Protein AF-U2J9F2-F1 (afdb_monomer_lite)

Foldseek 3Di:
DFDFPWKKFKAFLVNPWRWIWTAGPVQKIWIATPVRDIWIWGWDCDVQWIWTWTQDDPGIDIWIWGDDPQWTATPVRRRIIIDIDD

Sequence (86 aa):
MKKITGVYLIHDAYGLSDESLSLNEDGTFIWQYLNGQEKYGSWSFENPRLILKVDGHGGQFEDIYVFKDGNWVNELVKERTLTYLS

Organism: NCBI:txid1346330

Radius of gyration: 12.27 Å; chains: 1; bounding box: 31×27×29 Å

Structure (mmCIF, 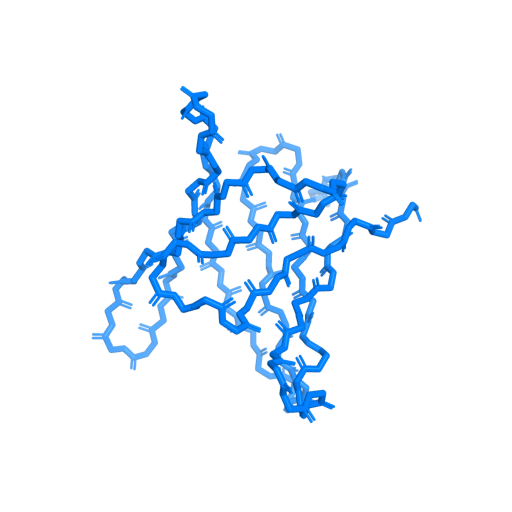N/CA/C/O backbone):
data_AF-U2J9F2-F1
#
_entry.id   AF-U2J9F2-F1
#
loop_
_atom_site.group_PDB
_atom_site.id
_atom_site.type_symbol
_atom_site.label_atom_id
_atom_site.label_alt_id
_atom_site.label_comp_id
_atom_site.label_asym_id
_atom_site.label_entity_id
_atom_site.label_seq_id
_atom_site.pdbx_PDB_ins_code
_atom_site.Cartn_x
_atom_site.Cartn_y
_atom_site.Cartn_z
_atom_site.occupancy
_atom_site.B_iso_or_equiv
_atom_site.auth_seq_id
_atom_site.auth_comp_id
_atom_site.auth_asym_id
_atom_site.auth_atom_id
_atom_site.pdbx_PDB_model_num
ATOM 1 N N . M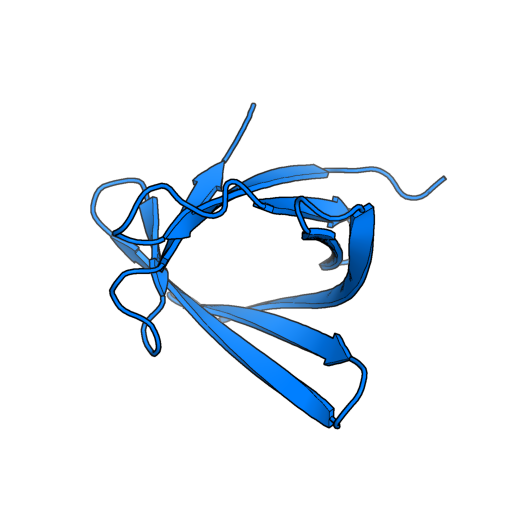ET A 1 1 ? 15.741 -0.773 14.391 1.00 53.12 1 MET A N 1
ATOM 2 C CA . MET A 1 1 ? 14.937 -1.240 13.241 1.00 53.12 1 MET A CA 1
ATOM 3 C C . MET A 1 1 ? 13.508 -0.797 13.487 1.00 53.12 1 MET A C 1
ATOM 5 O O . MET A 1 1 ? 13.040 -1.002 14.602 1.00 53.12 1 MET A O 1
ATOM 9 N N . LYS A 1 2 ? 12.860 -0.122 12.528 1.00 67.94 2 LYS A N 1
ATOM 10 C CA . LYS A 1 2 ? 11.434 0.216 12.652 1.00 67.94 2 LYS A CA 1
ATOM 11 C C . LYS A 1 2 ? 10.626 -1.084 12.564 1.00 67.94 2 LYS A C 1
ATOM 13 O O . LYS A 1 2 ? 10.969 -1.952 11.766 1.00 67.94 2 LYS A O 1
ATOM 18 N N . LYS A 1 3 ? 9.636 -1.263 13.439 1.00 79.25 3 LYS A N 1
ATOM 19 C CA . LYS A 1 3 ? 8.812 -2.476 13.473 1.00 79.25 3 LYS A CA 1
ATOM 20 C C . LYS A 1 3 ? 7.790 -2.407 12.341 1.00 79.25 3 LYS A C 1
ATOM 22 O O . LYS A 1 3 ? 6.989 -1.474 12.314 1.00 79.25 3 LYS A O 1
ATOM 27 N N . ILE A 1 4 ? 7.827 -3.391 11.445 1.00 79.19 4 ILE A N 1
ATOM 28 C CA . ILE A 1 4 ? 6.813 -3.555 10.402 1.00 79.19 4 ILE A CA 1
ATOM 29 C C . ILE A 1 4 ? 5.546 -4.109 11.057 1.00 79.19 4 ILE A C 1
ATOM 31 O O . ILE A 1 4 ? 5.604 -5.090 11.799 1.00 79.19 4 ILE A O 1
ATOM 35 N N . THR A 1 5 ? 4.415 -3.455 10.821 1.00 83.75 5 THR A N 1
ATOM 36 C CA . THR A 1 5 ? 3.098 -3.820 11.368 1.00 83.75 5 THR A CA 1
ATOM 37 C C . THR A 1 5 ? 2.151 -4.360 10.303 1.00 83.75 5 THR A C 1
ATOM 39 O O . THR A 1 5 ? 1.121 -4.942 10.642 1.00 83.75 5 THR A O 1
ATOM 42 N N . GLY A 1 6 ? 2.500 -4.220 9.024 1.00 84.12 6 GLY A N 1
ATOM 43 C CA . GLY A 1 6 ? 1.731 -4.787 7.929 1.00 84.12 6 GLY A CA 1
ATOM 44 C C . GLY A 1 6 ? 2.475 -4.767 6.606 1.00 84.12 6 GLY A C 1
ATOM 45 O O . GLY A 1 6 ? 3.300 -3.886 6.364 1.00 84.12 6 GLY A O 1
ATOM 46 N N . VAL A 1 7 ? 2.148 -5.728 5.749 1.00 86.25 7 VAL A N 1
ATOM 47 C CA . VAL A 1 7 ? 2.545 -5.730 4.343 1.00 86.25 7 VAL A CA 1
ATOM 48 C C . VAL A 1 7 ? 1.273 -5.760 3.513 1.00 86.25 7 VAL A C 1
ATOM 50 O O . VAL A 1 7 ? 0.365 -6.536 3.797 1.00 86.25 7 VAL A O 1
ATOM 53 N N . TYR A 1 8 ? 1.191 -4.903 2.506 1.00 88.44 8 TYR A N 1
ATOM 54 C CA . TYR A 1 8 ? 0.075 -4.870 1.571 1.00 88.44 8 TYR A CA 1
ATOM 55 C C . TYR A 1 8 ? 0.590 -5.127 0.163 1.00 88.44 8 TYR A C 1
ATOM 57 O O . TYR A 1 8 ? 1.624 -4.576 -0.211 1.00 88.44 8 TYR A O 1
ATOM 65 N N . LEU A 1 9 ? -0.136 -5.924 -0.614 1.00 87.81 9 LEU A N 1
ATOM 66 C CA . LEU A 1 9 ? 0.045 -5.982 -2.060 1.00 87.81 9 LEU A CA 1
ATOM 67 C C . LEU A 1 9 ? -0.811 -4.913 -2.714 1.00 87.81 9 LEU A C 1
ATOM 69 O O . LEU A 1 9 ? -1.980 -4.747 -2.363 1.00 87.81 9 LEU A O 1
ATOM 73 N N . ILE A 1 10 ? -0.211 -4.202 -3.656 1.00 87.81 10 ILE A N 1
ATOM 74 C CA . ILE A 1 10 ? -0.893 -3.296 -4.565 1.00 87.81 10 ILE A CA 1
ATOM 75 C C . ILE A 1 10 ? -1.161 -4.094 -5.832 1.00 87.81 10 ILE A C 1
ATOM 77 O O . ILE A 1 10 ? -0.224 -4.588 -6.447 1.00 87.81 10 ILE A O 1
ATOM 81 N N . HIS A 1 11 ? -2.425 -4.204 -6.223 1.00 84.50 11 HIS A N 1
ATOM 82 C CA . HIS A 1 11 ? -2.814 -4.814 -7.491 1.00 84.50 11 HIS A CA 1
ATOM 83 C C . HIS A 1 11 ? -3.333 -3.732 -8.430 1.00 84.50 11 HIS A C 1
ATOM 85 O O . HIS A 1 11 ? -4.066 -2.852 -7.979 1.00 84.50 11 HIS A O 1
ATOM 91 N N . ASP A 1 12 ? -2.986 -3.806 -9.714 1.00 81.06 12 ASP A N 1
ATOM 92 C CA . ASP A 1 12 ? -3.659 -3.071 -10.785 1.00 81.06 12 ASP A CA 1
ATOM 93 C C . ASP A 1 12 ? -4.613 -3.998 -11.564 1.00 81.06 12 ASP A C 1
ATOM 95 O O . ASP A 1 12 ? -4.494 -5.224 -11.517 1.00 81.06 12 ASP A O 1
ATOM 99 N N . ALA A 1 13 ? -5.579 -3.434 -12.299 1.00 65.44 13 ALA A N 1
ATOM 100 C CA . ALA A 1 13 ? -6.587 -4.221 -13.026 1.00 65.44 13 ALA A CA 1
ATOM 101 C C . ALA A 1 13 ? -6.009 -5.121 -14.132 1.00 65.44 13 ALA A C 1
ATOM 103 O O . ALA A 1 13 ? -6.741 -5.931 -14.703 1.00 65.44 13 ALA A O 1
ATOM 104 N N . TYR A 1 14 ? -4.722 -4.985 -14.447 1.00 58.12 14 TYR A N 1
ATOM 105 C CA . TYR A 1 14 ? -4.053 -5.783 -15.464 1.00 58.12 14 TYR A CA 1
ATOM 106 C C . TYR A 1 14 ? -3.208 -6.916 -14.864 1.00 58.12 14 TYR A C 1
ATOM 108 O O . TYR A 1 14 ? -2.726 -7.757 -15.621 1.00 58.12 14 TYR A O 1
ATOM 116 N N . GLY A 1 15 ? -3.057 -6.982 -13.533 1.00 54.72 15 GLY A N 1
ATOM 117 C CA . GLY A 1 15 ? -2.202 -7.965 -12.862 1.00 54.72 15 GLY A CA 1
ATOM 118 C C . GLY A 1 15 ? -0.726 -7.809 -13.233 1.00 54.72 15 GLY A C 1
ATOM 119 O O . GLY A 1 15 ? 0.018 -8.788 -13.228 1.00 54.72 15 GLY A O 1
ATOM 120 N N . LEU A 1 16 ? -0.319 -6.602 -13.639 1.00 52.78 16 LEU A N 1
ATOM 121 C CA . LEU A 1 16 ? 1.003 -6.328 -14.203 1.00 52.78 16 LEU A CA 1
ATOM 122 C C . LEU A 1 16 ? 1.973 -5.722 -13.183 1.00 52.78 16 LEU A C 1
ATOM 124 O O . LEU A 1 16 ? 3.173 -5.676 -13.456 1.00 52.78 16 LEU A O 1
ATOM 128 N N . SER A 1 17 ? 1.493 -5.294 -12.012 1.00 62.03 17 SER A N 1
ATOM 129 C CA . SER A 1 17 ? 2.340 -4.716 -10.968 1.00 62.03 17 SER A CA 1
ATOM 130 C C . SER A 1 17 ? 1.966 -5.216 -9.568 1.00 62.03 17 SER A C 1
ATOM 132 O O . SER A 1 17 ? 1.266 -4.518 -8.843 1.00 62.03 17 SER A O 1
ATOM 134 N N . ASP A 1 18 ? 2.446 -6.398 -9.167 1.00 72.81 18 ASP A N 1
ATOM 135 C CA . ASP A 1 18 ? 2.429 -6.806 -7.753 1.00 72.81 18 ASP A CA 1
ATOM 136 C C . ASP A 1 18 ? 3.524 -6.034 -6.996 1.00 72.81 18 ASP A C 1
ATOM 138 O O . ASP A 1 18 ? 4.645 -6.500 -6.789 1.00 72.81 18 ASP A O 1
ATOM 142 N N . GLU A 1 19 ? 3.217 -4.794 -6.638 1.00 87.81 19 GLU A N 1
ATOM 143 C CA . GLU A 1 19 ? 4.071 -3.948 -5.806 1.00 87.81 19 GLU A CA 1
ATOM 144 C C . GLU A 1 19 ? 3.703 -4.158 -4.335 1.00 87.81 19 GLU A C 1
ATOM 146 O O . GLU A 1 19 ? 2.587 -4.576 -4.018 1.00 87.81 19 GLU A O 1
ATOM 151 N N . SER A 1 20 ? 4.627 -3.875 -3.415 1.00 88.81 20 SER A N 1
ATOM 152 C CA . SER A 1 20 ? 4.353 -4.050 -1.985 1.00 88.81 20 SER A CA 1
ATOM 153 C C . SER A 1 20 ? 4.505 -2.760 -1.199 1.00 88.81 20 SER A C 1
ATOM 155 O O . SER A 1 20 ? 5.378 -1.936 -1.471 1.00 88.81 20 SER A O 1
ATOM 157 N N . LEU A 1 21 ? 3.656 -2.605 -0.188 1.00 90.19 21 LEU A N 1
ATOM 158 C CA . LEU A 1 21 ? 3.742 -1.547 0.804 1.00 90.19 21 LEU A CA 1
ATOM 159 C C . LEU A 1 21 ? 4.038 -2.172 2.165 1.00 90.19 21 LEU A C 1
ATOM 161 O O . LEU A 1 21 ? 3.197 -2.859 2.741 1.00 90.19 21 LEU A O 1
ATOM 165 N N . SER A 1 22 ? 5.240 -1.920 2.676 1.00 91.69 22 SER A N 1
ATOM 166 C CA . SER A 1 22 ? 5.672 -2.321 4.015 1.00 91.69 22 SER A CA 1
ATOM 167 C C . SER A 1 22 ? 5.468 -1.173 4.985 1.00 91.69 22 SER A C 1
ATOM 169 O O . SER A 1 22 ? 6.127 -0.137 4.896 1.00 91.69 22 SER A O 1
ATOM 171 N N . LEU A 1 23 ? 4.553 -1.362 5.920 1.00 89.81 23 LEU A N 1
ATOM 172 C CA . LEU A 1 23 ? 4.135 -0.350 6.866 1.00 89.81 23 LEU A CA 1
ATOM 173 C C . LEU A 1 23 ? 4.871 -0.479 8.196 1.00 89.81 23 LEU A C 1
ATOM 175 O O . LEU A 1 23 ? 4.917 -1.557 8.783 1.00 89.81 23 LEU A O 1
ATOM 179 N N . ASN A 1 24 ? 5.314 0.653 8.729 1.00 90.25 24 ASN A N 1
ATOM 180 C CA . ASN A 1 24 ? 5.863 0.774 10.070 1.00 90.25 24 ASN A CA 1
ATOM 181 C C . ASN A 1 24 ? 4.806 1.213 11.099 1.00 90.25 24 ASN A C 1
ATOM 183 O O . ASN A 1 24 ? 3.849 1.920 10.788 1.00 90.25 24 ASN A O 1
ATOM 187 N N . GLU A 1 25 ? 5.039 0.867 12.365 1.00 88.00 25 GLU A N 1
ATOM 188 C CA . GLU A 1 25 ? 4.192 1.258 13.507 1.00 88.00 25 GLU A CA 1
ATOM 189 C C . GLU A 1 25 ? 4.012 2.780 13.664 1.00 88.00 25 GLU A C 1
ATOM 191 O O . GLU A 1 25 ? 2.971 3.236 14.126 1.00 88.00 25 GLU A O 1
ATOM 196 N N . ASP A 1 26 ? 5.001 3.569 13.239 1.00 89.00 26 ASP A N 1
ATOM 197 C CA . ASP A 1 26 ? 4.962 5.039 13.265 1.00 89.00 26 ASP A CA 1
ATOM 198 C C . ASP A 1 26 ? 4.133 5.653 12.121 1.00 89.00 26 ASP A C 1
ATOM 200 O O . ASP A 1 26 ? 4.053 6.874 11.991 1.00 89.00 26 ASP A O 1
ATOM 204 N N . GLY A 1 27 ? 3.536 4.810 11.279 1.00 88.19 27 GLY A N 1
ATOM 205 C CA . GLY A 1 27 ? 2.734 5.204 10.135 1.00 88.19 27 GLY A CA 1
ATOM 206 C C . GLY A 1 27 ? 3.522 5.635 8.903 1.00 88.19 27 GLY A C 1
ATOM 207 O O . GLY A 1 27 ? 2.932 6.088 7.925 1.00 88.19 27 GLY A O 1
ATOM 208 N N . THR A 1 28 ? 4.844 5.476 8.905 1.00 92.38 28 THR A N 1
ATOM 209 C CA . THR A 1 28 ? 5.633 5.550 7.671 1.00 92.38 28 THR A CA 1
ATOM 210 C C . THR A 1 28 ? 5.578 4.226 6.922 1.00 92.38 28 THR A C 1
ATOM 212 O O . THR A 1 28 ? 5.431 3.172 7.536 1.00 92.38 28 THR A O 1
ATOM 215 N N . PHE A 1 29 ? 5.752 4.240 5.607 1.00 91.88 29 PHE A N 1
ATOM 216 C CA . PHE A 1 29 ? 5.855 3.014 4.819 1.00 91.88 29 PHE A CA 1
ATOM 217 C C . PHE A 1 29 ? 6.957 3.092 3.767 1.00 91.88 29 PHE A C 1
ATOM 219 O O . PHE A 1 29 ? 7.420 4.173 3.394 1.00 91.88 29 PHE A O 1
ATOM 226 N N . ILE A 1 30 ? 7.351 1.915 3.289 1.00 91.56 30 ILE A N 1
ATOM 227 C CA . ILE A 1 30 ? 8.182 1.725 2.103 1.00 91.56 30 ILE A CA 1
ATOM 228 C C . ILE A 1 30 ? 7.296 1.104 1.031 1.00 91.56 30 ILE A C 1
ATOM 230 O O . ILE A 1 30 ? 6.686 0.062 1.263 1.00 91.56 30 ILE A O 1
ATOM 234 N N . TRP A 1 31 ? 7.221 1.750 -0.125 1.00 90.19 31 TRP A N 1
ATOM 235 C CA . TRP A 1 31 ? 6.605 1.211 -1.329 1.00 90.19 31 TRP A CA 1
ATOM 236 C C . TRP A 1 31 ? 7.712 0.653 -2.212 1.00 90.19 31 TRP A C 1
ATOM 238 O O . TRP A 1 31 ? 8.559 1.409 -2.688 1.00 90.19 31 TRP A O 1
ATOM 248 N N . GLN A 1 32 ? 7.693 -0.655 -2.447 1.00 89.69 32 GLN A N 1
ATOM 249 C CA . GLN A 1 32 ? 8.657 -1.345 -3.289 1.00 89.69 32 GLN A CA 1
ATOM 250 C C . GLN A 1 32 ? 8.039 -1.719 -4.639 1.00 89.69 32 GLN A C 1
ATOM 252 O O . GLN A 1 32 ? 7.062 -2.466 -4.712 1.00 89.69 32 GLN A O 1
ATOM 257 N N . TYR A 1 33 ? 8.639 -1.191 -5.702 1.00 85.06 33 TYR A N 1
ATOM 258 C CA . TYR A 1 33 ? 8.304 -1.496 -7.086 1.00 85.06 33 TYR A CA 1
ATOM 259 C C . TYR A 1 33 ? 8.958 -2.812 -7.523 1.00 85.06 33 TYR A C 1
ATOM 261 O O . TYR A 1 33 ? 10.044 -3.164 -7.060 1.00 85.06 33 TYR A O 1
ATOM 269 N N . LEU A 1 34 ? 8.359 -3.499 -8.500 1.00 82.44 34 LEU A N 1
ATOM 270 C CA . LEU A 1 34 ? 8.913 -4.739 -9.070 1.00 82.44 34 LEU A CA 1
ATOM 271 C C . LEU A 1 34 ? 10.323 -4.571 -9.660 1.00 82.44 34 LEU A C 1
ATOM 273 O O . LEU A 1 34 ? 11.113 -5.511 -9.675 1.00 82.44 34 LEU A O 1
ATOM 277 N N . ASN A 1 35 ? 10.658 -3.371 -10.140 1.00 84.06 35 ASN A N 1
ATOM 278 C CA . ASN A 1 35 ? 11.985 -3.052 -10.671 1.00 84.06 35 ASN A CA 1
ATOM 279 C C . ASN A 1 35 ? 13.040 -2.788 -9.572 1.00 84.06 35 ASN A C 1
ATOM 281 O O . ASN A 1 35 ? 14.156 -2.379 -9.891 1.00 84.06 35 ASN A O 1
ATOM 285 N N . GLY A 1 36 ? 12.689 -2.984 -8.296 1.00 84.50 36 GLY A N 1
ATOM 286 C CA . GLY A 1 36 ? 13.558 -2.760 -7.142 1.00 84.50 36 GLY A CA 1
ATOM 287 C C . GLY A 1 36 ? 13.679 -1.298 -6.708 1.00 84.50 36 GLY A C 1
ATOM 288 O O . GLY A 1 36 ? 14.441 -1.007 -5.790 1.00 84.50 36 GLY A O 1
ATOM 289 N N . GLN A 1 37 ? 12.960 -0.366 -7.343 1.00 85.50 37 GLN A N 1
ATOM 290 C CA . GLN A 1 37 ? 12.882 1.008 -6.854 1.00 85.50 37 GLN A CA 1
ATOM 291 C C . GLN A 1 37 ? 12.031 1.077 -5.590 1.00 85.50 37 GLN A C 1
ATOM 293 O O . GLN A 1 37 ? 11.042 0.359 -5.441 1.00 85.50 37 GLN A O 1
ATOM 298 N N . GLU A 1 38 ? 12.394 1.994 -4.702 1.00 89.75 38 GLU A N 1
ATOM 299 C CA . GLU A 1 38 ? 11.656 2.252 -3.475 1.00 89.75 38 GLU A CA 1
ATOM 300 C C . GLU A 1 38 ? 11.191 3.700 -3.432 1.00 89.75 38 GLU A C 1
ATOM 302 O O . GLU A 1 38 ? 11.899 4.623 -3.849 1.00 89.75 38 GLU A O 1
ATOM 307 N N . LYS A 1 39 ? 9.992 3.894 -2.894 1.00 88.00 39 LYS A N 1
ATOM 308 C CA . LYS A 1 39 ? 9.516 5.190 -2.429 1.00 88.00 39 LYS A CA 1
ATOM 309 C C . LYS A 1 39 ? 9.173 5.105 -0.959 1.00 88.00 39 LYS A C 1
ATOM 311 O O . LYS A 1 39 ? 8.821 4.050 -0.436 1.00 88.00 39 LYS A O 1
ATOM 316 N N . TYR A 1 40 ? 9.247 6.254 -0.316 1.00 91.00 40 TYR A N 1
ATOM 317 C CA . TYR A 1 40 ? 8.922 6.404 1.088 1.00 91.00 40 TYR A CA 1
ATOM 318 C C . TYR A 1 40 ? 7.679 7.269 1.201 1.00 91.00 40 TYR A C 1
ATOM 320 O O . TYR A 1 40 ? 7.419 8.131 0.359 1.00 91.00 40 TYR A O 1
ATOM 328 N N . GLY A 1 41 ? 6.893 7.007 2.231 1.00 92.25 41 GLY A N 1
ATOM 329 C CA . GLY A 1 41 ? 5.669 7.745 2.440 1.00 92.25 41 GLY A CA 1
ATOM 330 C C . GLY A 1 41 ? 5.162 7.650 3.859 1.00 92.25 41 GLY A C 1
ATOM 331 O O . GLY A 1 41 ? 5.754 7.005 4.730 1.00 92.25 41 GLY A O 1
ATOM 332 N N . SER A 1 42 ? 4.040 8.317 4.075 1.00 92.75 42 SER A N 1
ATOM 333 C CA . SER A 1 42 ? 3.294 8.269 5.322 1.00 92.75 42 SER A CA 1
ATOM 334 C C . SER A 1 42 ? 1.843 7.950 5.036 1.00 92.75 42 SER A C 1
ATOM 336 O O . SER A 1 42 ? 1.295 8.342 4.004 1.00 92.75 42 SER A O 1
ATOM 338 N N . TRP A 1 43 ? 1.230 7.221 5.953 1.00 90.38 43 TRP A N 1
ATOM 339 C CA . TRP A 1 43 ? -0.187 6.945 5.903 1.00 90.38 43 TRP A CA 1
ATOM 340 C C . TRP A 1 43 ? -0.940 7.740 6.975 1.00 90.38 43 TRP A C 1
ATOM 342 O O . TRP A 1 43 ? -0.403 8.082 8.030 1.00 90.38 43 TRP A O 1
ATOM 352 N N . SER A 1 44 ? -2.203 8.039 6.722 1.00 90.31 44 SER A N 1
ATOM 353 C CA . SER A 1 44 ? -3.130 8.503 7.747 1.00 90.31 44 SER A CA 1
ATOM 354 C C . SER A 1 44 ? -4.478 7.834 7.550 1.00 90.31 44 SER A C 1
ATOM 356 O O . SER A 1 44 ? -4.877 7.506 6.432 1.00 90.31 44 SER A O 1
ATOM 358 N N . PH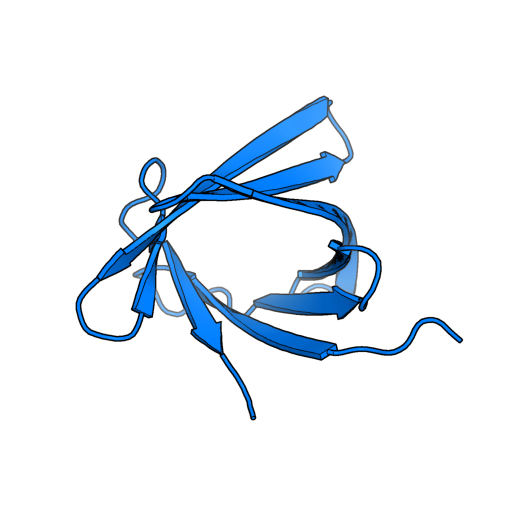E A 1 45 ? -5.176 7.602 8.658 1.00 87.81 45 PHE A N 1
ATOM 359 C CA . PHE A 1 45 ? -6.530 7.080 8.624 1.00 87.81 45 PHE A CA 1
ATOM 360 C C . PHE A 1 45 ? -7.512 8.183 9.011 1.00 87.81 45 PHE A C 1
ATOM 362 O O . PHE A 1 45 ? -7.514 8.669 10.141 1.00 87.81 45 PHE A O 1
ATOM 369 N N . GLU A 1 46 ? -8.353 8.560 8.058 1.00 89.06 46 GLU A N 1
ATOM 370 C CA . GLU A 1 46 ? -9.428 9.534 8.189 1.00 89.06 46 GLU A CA 1
ATOM 371 C C . GLU A 1 46 ? -10.743 8.832 7.858 1.00 89.06 46 GLU A C 1
ATOM 373 O O . GLU A 1 46 ? -11.214 8.892 6.726 1.00 89.06 46 GLU A O 1
ATOM 378 N N . ASN A 1 47 ? -11.309 8.109 8.831 1.00 81.50 47 ASN A N 1
ATOM 379 C CA . ASN A 1 47 ? -12.476 7.237 8.646 1.00 81.50 47 ASN A CA 1
ATOM 380 C C . ASN A 1 47 ? -13.535 7.841 7.688 1.00 81.50 47 ASN A C 1
ATOM 382 O O . ASN A 1 47 ? -14.084 8.901 8.006 1.00 81.50 47 ASN A O 1
ATOM 386 N N . PRO A 1 48 ? -13.855 7.193 6.546 1.00 86.56 48 PRO A N 1
ATOM 387 C CA . PRO A 1 48 ? -13.521 5.813 6.148 1.00 86.56 48 PRO A CA 1
ATOM 388 C C . PRO A 1 48 ? -12.291 5.665 5.231 1.00 86.56 48 PRO A C 1
ATOM 390 O O . PRO A 1 48 ? -12.109 4.619 4.607 1.00 86.56 48 PRO A O 1
ATOM 393 N N . ARG A 1 49 ? -11.477 6.711 5.095 1.00 89.44 49 ARG A N 1
ATOM 394 C CA . ARG A 1 49 ? -10.376 6.797 4.136 1.00 89.44 49 ARG A CA 1
ATOM 395 C C . ARG A 1 49 ? -9.035 6.439 4.754 1.00 89.44 49 ARG A C 1
ATOM 397 O O . ARG A 1 49 ? -8.677 6.920 5.824 1.00 89.44 49 ARG A O 1
ATOM 404 N N . LEU A 1 50 ? -8.268 5.650 4.021 1.00 90.81 50 LEU A N 1
ATOM 405 C CA . LEU A 1 50 ? -6.828 5.528 4.180 1.00 90.81 50 LEU A CA 1
ATOM 406 C C . LEU A 1 50 ? -6.167 6.453 3.156 1.00 90.81 50 LEU A C 1
ATOM 408 O O . LEU A 1 50 ? -6.428 6.335 1.961 1.00 90.81 50 LEU A O 1
ATOM 412 N N . ILE A 1 51 ? -5.317 7.362 3.614 1.00 91.38 51 ILE A N 1
ATOM 413 C CA . ILE A 1 51 ? -4.604 8.312 2.760 1.00 91.38 51 ILE A CA 1
ATOM 414 C C . ILE A 1 51 ? -3.127 7.940 2.786 1.00 91.38 51 ILE A C 1
ATOM 416 O O . ILE A 1 51 ? -2.519 7.897 3.853 1.00 91.38 51 ILE A O 1
ATOM 420 N N . LEU A 1 52 ? -2.551 7.671 1.619 1.00 90.50 52 LEU A N 1
ATOM 421 C CA . LEU A 1 52 ? -1.127 7.425 1.436 1.00 90.50 52 LEU A CA 1
ATOM 422 C C . LEU A 1 52 ? -0.495 8.643 0.777 1.00 90.50 52 LEU A C 1
ATOM 424 O O . LEU A 1 52 ? -0.805 8.967 -0.366 1.00 90.50 52 LEU A O 1
ATOM 428 N N . LYS A 1 53 ? 0.425 9.296 1.479 1.00 91.81 53 LYS A N 1
ATOM 429 C CA . LYS A 1 53 ? 1.260 10.357 0.917 1.00 91.81 53 LYS A CA 1
ATOM 430 C C . LYS A 1 53 ? 2.602 9.761 0.547 1.00 91.81 53 LYS A C 1
ATOM 432 O O . LYS A 1 53 ? 3.304 9.256 1.422 1.00 91.81 53 LYS A O 1
ATOM 437 N N . VAL A 1 54 ? 2.935 9.791 -0.736 1.00 89.56 54 VAL A N 1
ATOM 438 C CA . VAL A 1 54 ? 4.157 9.193 -1.278 1.00 89.56 54 VAL A CA 1
ATOM 439 C C . VAL A 1 54 ? 5.078 10.303 -1.766 1.00 89.56 54 VAL A C 1
ATOM 441 O O . VAL A 1 54 ? 4.669 11.150 -2.562 1.00 89.56 54 VAL A O 1
ATOM 444 N N . ASP A 1 55 ? 6.338 10.255 -1.349 1.00 84.56 55 ASP A N 1
ATOM 445 C CA . ASP A 1 55 ? 7.367 11.199 -1.773 1.00 84.56 55 ASP A CA 1
ATOM 446 C C . ASP A 1 55 ? 8.228 10.573 -2.898 1.00 84.56 55 ASP A C 1
ATOM 448 O O . ASP A 1 55 ? 8.712 9.444 -2.770 1.00 84.56 55 ASP A O 1
ATOM 452 N N . GLY A 1 56 ? 8.428 11.269 -4.033 1.00 71.44 56 GLY A N 1
ATOM 453 C CA . GLY A 1 56 ? 9.239 10.743 -5.147 1.00 71.44 56 GLY A CA 1
ATOM 454 C C . GLY A 1 56 ? 9.645 11.746 -6.242 1.00 71.44 56 GLY A C 1
ATOM 455 O O . GLY A 1 56 ? 9.185 12.882 -6.252 1.00 71.44 56 GLY A O 1
ATOM 456 N N . HIS A 1 57 ? 10.527 11.300 -7.159 1.00 49.16 57 HIS A N 1
ATOM 457 C CA . HIS A 1 57 ? 11.188 11.997 -8.294 1.00 49.16 57 HIS A CA 1
ATOM 458 C C . HIS A 1 57 ? 10.268 12.853 -9.213 1.00 49.16 57 HIS A C 1
ATOM 460 O O . HIS A 1 57 ? 10.098 12.564 -10.395 1.00 49.16 57 HIS A O 1
ATOM 466 N N . GLY A 1 58 ? 9.680 13.924 -8.681 1.00 62.59 58 GLY A N 1
ATOM 467 C CA . GLY A 1 58 ? 8.777 14.836 -9.395 1.00 62.59 58 GLY A CA 1
ATOM 468 C C . GLY A 1 58 ? 7.779 15.571 -8.493 1.00 62.59 58 GLY A C 1
ATOM 469 O O . GLY A 1 58 ? 7.165 16.535 -8.939 1.00 62.59 58 GLY A O 1
ATOM 470 N N . GLY A 1 59 ? 7.637 15.151 -7.232 1.00 69.69 59 GLY A N 1
ATOM 471 C CA . GLY A 1 59 ? 6.745 15.761 -6.250 1.00 69.69 59 GLY A CA 1
ATOM 472 C C . GLY A 1 59 ? 6.113 14.735 -5.311 1.00 69.69 59 GLY A C 1
ATOM 473 O O . GLY A 1 59 ? 6.321 13.528 -5.442 1.00 69.69 59 GLY A O 1
ATOM 474 N N . GLN A 1 60 ? 5.335 15.243 -4.360 1.00 80.56 60 GLN A N 1
ATOM 475 C CA . GLN A 1 60 ? 4.478 14.432 -3.504 1.00 80.56 60 GLN A CA 1
ATOM 476 C C . GLN A 1 60 ? 3.175 14.126 -4.247 1.00 80.56 60 GLN A C 1
ATOM 478 O O . GLN A 1 60 ? 2.597 15.020 -4.868 1.00 80.56 60 GLN A O 1
ATOM 483 N N . PHE A 1 61 ? 2.712 12.880 -4.182 1.00 86.00 61 PHE A N 1
ATOM 484 C CA . PHE A 1 61 ? 1.368 12.520 -4.632 1.00 86.00 61 PHE A CA 1
ATOM 485 C C . PHE A 1 61 ? 0.600 11.810 -3.522 1.00 86.00 61 PHE A C 1
ATOM 487 O O . PHE A 1 61 ? 1.189 11.238 -2.601 1.00 86.00 61 PHE A O 1
ATOM 494 N N . GLU A 1 62 ? -0.725 11.879 -3.617 1.00 88.12 62 GLU A N 1
ATOM 495 C CA . GLU A 1 62 ? -1.643 11.272 -2.661 1.00 88.12 62 GLU A CA 1
ATOM 496 C C . GLU A 1 62 ? -2.435 10.158 -3.343 1.00 88.12 62 GLU A C 1
ATOM 498 O O . GLU A 1 62 ? -2.993 10.345 -4.424 1.00 88.12 62 GLU A O 1
ATOM 503 N N . ASP A 1 63 ? -2.485 9.007 -2.687 1.00 87.81 63 ASP A N 1
ATOM 504 C CA . ASP A 1 63 ? -3.360 7.893 -3.016 1.00 87.81 63 ASP A CA 1
ATOM 505 C C . ASP A 1 63 ? -4.412 7.777 -1.904 1.00 87.81 63 ASP A C 1
ATOM 507 O O . ASP A 1 63 ? -4.076 7.763 -0.719 1.00 87.81 63 ASP A O 1
ATOM 511 N N . ILE A 1 64 ? -5.690 7.696 -2.271 1.00 91.50 64 ILE A N 1
ATOM 512 C CA . ILE A 1 64 ? -6.798 7.643 -1.310 1.00 91.50 64 ILE A CA 1
ATOM 513 C C . ILE A 1 64 ? -7.518 6.319 -1.495 1.00 91.50 64 ILE A C 1
ATOM 515 O O . ILE A 1 64 ? -8.010 6.042 -2.584 1.00 91.50 64 ILE A O 1
ATOM 519 N N . TYR A 1 65 ? -7.608 5.522 -0.437 1.00 91.56 65 TYR A N 1
ATOM 520 C CA . TYR A 1 65 ? -8.301 4.242 -0.435 1.00 91.56 65 TYR A CA 1
ATOM 521 C C . TYR A 1 65 ? -9.497 4.255 0.504 1.00 91.56 65 TYR A C 1
ATOM 523 O O . TYR A 1 65 ? -9.461 4.834 1.587 1.00 91.56 65 TYR A O 1
ATOM 531 N N . VAL A 1 66 ? -10.538 3.528 0.118 1.00 92.06 66 VAL A N 1
ATOM 532 C CA . VAL A 1 66 ? -11.703 3.240 0.956 1.00 92.06 66 VAL A CA 1
ATOM 533 C C . VAL A 1 66 ? -11.878 1.737 1.091 1.00 92.06 66 VAL A C 1
ATOM 535 O O . VAL A 1 66 ? -11.651 0.990 0.138 1.00 92.06 66 VAL A O 1
ATOM 538 N N . PHE A 1 67 ? -12.276 1.279 2.274 1.00 89.00 67 PHE A N 1
ATOM 539 C CA . PHE A 1 67 ? -12.515 -0.141 2.499 1.00 89.00 67 PHE A CA 1
ATOM 540 C C . PHE A 1 67 ? -13.879 -0.546 1.932 1.00 89.00 67 PHE A C 1
ATOM 542 O O . PHE A 1 67 ? -14.916 -0.023 2.345 1.00 89.00 67 PHE A O 1
ATOM 549 N N . LYS A 1 68 ? -13.881 -1.476 0.977 1.00 85.12 68 LYS A N 1
ATOM 550 C CA . LYS A 1 68 ? -15.075 -1.967 0.295 1.00 85.12 68 LYS A CA 1
ATOM 551 C C . LYS A 1 68 ? -14.919 -3.451 -0.032 1.00 85.12 68 LYS A C 1
ATOM 553 O O . LYS A 1 68 ? -13.903 -3.867 -0.576 1.00 85.12 68 LYS A O 1
ATOM 558 N N . ASP A 1 69 ? -15.938 -4.244 0.292 1.00 82.81 69 ASP A N 1
ATOM 559 C CA . ASP A 1 69 ? -16.016 -5.672 -0.056 1.00 82.81 69 ASP A CA 1
ATOM 560 C C . ASP A 1 69 ? -14.770 -6.484 0.368 1.00 82.81 69 ASP A C 1
ATOM 562 O O . ASP A 1 69 ? -14.314 -7.380 -0.340 1.00 82.81 69 ASP A O 1
ATOM 566 N N . GLY A 1 70 ? -14.196 -6.154 1.532 1.00 79.25 70 GLY A N 1
ATOM 567 C CA . GLY A 1 70 ? -13.031 -6.848 2.093 1.00 79.25 70 GLY A CA 1
ATOM 568 C C . GLY A 1 70 ? -11.668 -6.348 1.602 1.00 79.25 70 GLY A C 1
ATOM 569 O O . GLY A 1 70 ? -10.653 -6.841 2.084 1.00 79.25 70 GLY A O 1
ATOM 570 N N . ASN A 1 71 ? -11.628 -5.368 0.695 1.00 83.50 71 ASN A N 1
ATOM 571 C CA . ASN A 1 71 ? -10.394 -4.812 0.141 1.00 83.50 71 ASN A CA 1
ATOM 572 C C . ASN A 1 71 ? -10.363 -3.285 0.260 1.00 83.50 71 ASN A C 1
ATOM 574 O O . ASN A 1 71 ? -11.397 -2.622 0.335 1.00 83.50 71 ASN A O 1
ATOM 578 N N . TRP A 1 72 ? -9.169 -2.705 0.240 1.00 89.75 72 TRP A N 1
ATOM 579 C CA . TRP A 1 72 ? -9.011 -1.264 0.063 1.00 89.75 72 TRP A CA 1
ATOM 580 C C . TRP A 1 72 ? -9.030 -0.944 -1.429 1.00 89.75 72 TRP A C 1
ATOM 582 O O . TRP A 1 72 ? -8.204 -1.463 -2.172 1.00 89.75 72 TRP A O 1
ATOM 592 N N . VAL A 1 73 ? -9.948 -0.089 -1.872 1.00 90.88 73 VAL A N 1
ATOM 593 C CA . VAL A 1 73 ? -10.086 0.332 -3.275 1.00 90.88 73 VAL A CA 1
ATOM 594 C C . VAL A 1 73 ? -9.667 1.787 -3.397 1.00 90.88 73 VAL A C 1
ATOM 596 O O . VAL A 1 73 ? -10.141 2.621 -2.624 1.00 90.88 73 VAL A O 1
ATOM 599 N N . ASN A 1 74 ? -8.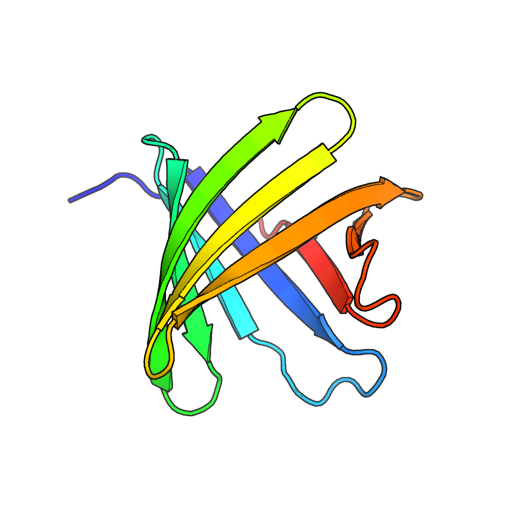795 2.101 -4.353 1.00 91.25 74 ASN A N 1
ATOM 600 C CA . ASN A 1 74 ? -8.355 3.472 -4.574 1.00 91.25 74 ASN A CA 1
ATOM 601 C C . ASN A 1 74 ? -9.489 4.305 -5.208 1.00 91.25 74 ASN A C 1
ATOM 603 O O . ASN A 1 74 ? -10.131 3.889 -6.175 1.00 91.25 74 ASN A O 1
ATOM 607 N N . GLU A 1 75 ? -9.769 5.484 -4.653 1.00 90.44 75 GLU A N 1
ATOM 608 C CA . GLU A 1 75 ? -10.837 6.370 -5.127 1.00 90.44 75 GLU A CA 1
ATOM 609 C C . GLU A 1 75 ? -10.478 7.071 -6.448 1.00 90.44 75 GLU A C 1
ATOM 611 O O . GLU A 1 75 ? -11.382 7.387 -7.227 1.00 90.44 75 GLU A O 1
ATOM 616 N N . LEU A 1 76 ? -9.182 7.293 -6.704 1.00 85.75 76 LEU A N 1
ATOM 617 C CA . LEU A 1 76 ? -8.655 8.021 -7.864 1.00 85.75 76 LEU A CA 1
ATOM 618 C C . LEU A 1 76 ? -8.271 7.086 -9.021 1.00 85.75 76 LEU A C 1
ATOM 620 O O . LEU A 1 76 ? 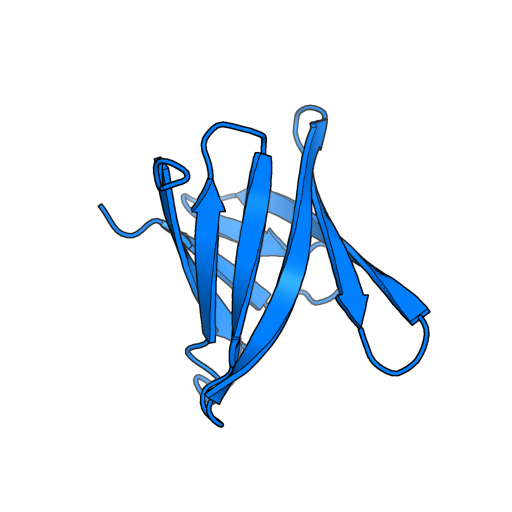-8.503 7.418 -10.181 1.00 85.75 76 LEU A O 1
ATOM 624 N N . VAL A 1 77 ? -7.720 5.913 -8.707 1.00 85.69 77 VAL A N 1
ATOM 625 C CA . VAL A 1 77 ? -7.291 4.877 -9.657 1.00 85.69 77 VAL A CA 1
ATOM 626 C C . VAL A 1 77 ? -8.103 3.617 -9.378 1.00 85.69 77 VAL A C 1
ATOM 628 O O . VAL A 1 77 ? -7.671 2.745 -8.636 1.00 85.69 77 VAL A O 1
ATOM 631 N N . LYS A 1 78 ? -9.318 3.532 -9.924 1.00 82.88 78 LYS A N 1
ATOM 632 C CA . LYS A 1 78 ? -10.333 2.519 -9.555 1.00 82.88 78 LYS A CA 1
ATOM 633 C C . LYS A 1 78 ? -9.867 1.074 -9.751 1.00 82.88 78 LYS A C 1
ATOM 635 O O . LYS A 1 78 ? -10.395 0.163 -9.123 1.00 82.88 78 LYS A O 1
ATOM 640 N N . GLU A 1 79 ? -8.895 0.888 -10.631 1.00 83.12 79 GLU A N 1
ATOM 641 C CA . GLU A 1 79 ? -8.222 -0.361 -10.958 1.00 83.12 79 GLU A CA 1
ATOM 642 C C . GLU A 1 79 ? -7.234 -0.817 -9.879 1.00 83.12 79 GLU A C 1
ATOM 644 O O . GLU A 1 79 ? -6.764 -1.949 -9.941 1.00 83.12 79 GLU A O 1
ATOM 649 N N . ARG A 1 80 ? -6.890 0.056 -8.922 1.00 86.69 80 ARG A N 1
ATOM 650 C CA . ARG A 1 80 ? -5.895 -0.203 -7.886 1.00 86.69 80 ARG A CA 1
ATOM 651 C C . ARG A 1 80 ? -6.543 -0.622 -6.571 1.00 86.69 80 ARG A C 1
ATOM 653 O O . ARG A 1 80 ? -7.366 0.107 -6.010 1.00 86.69 80 ARG A O 1
ATOM 660 N N . THR A 1 81 ? -6.103 -1.754 -6.030 1.00 89.00 81 THR A N 1
ATOM 661 C CA . THR A 1 81 ? -6.538 -2.251 -4.715 1.00 89.00 81 THR A CA 1
ATOM 662 C C . THR A 1 81 ? -5.361 -2.576 -3.803 1.00 89.00 81 THR A C 1
ATOM 664 O O . THR A 1 81 ? -4.313 -2.982 -4.301 1.00 89.00 81 THR A O 1
ATOM 667 N N . LEU A 1 82 ? -5.543 -2.447 -2.481 1.00 88.44 82 LEU A N 1
ATOM 668 C CA . LEU A 1 82 ? -4.610 -2.982 -1.483 1.00 88.44 82 LEU A CA 1
ATOM 669 C C . LEU A 1 82 ? -5.197 -4.206 -0.788 1.00 88.44 82 LEU A C 1
ATOM 671 O O . LEU A 1 82 ? -6.303 -4.149 -0.235 1.00 88.44 82 LEU A O 1
ATOM 675 N N . THR A 1 83 ? -4.400 -5.267 -0.734 1.00 87.56 83 THR A N 1
ATOM 676 C CA . THR A 1 83 ? -4.710 -6.497 -0.002 1.00 87.56 83 THR A CA 1
ATOM 677 C C . THR A 1 83 ? -3.677 -6.708 1.096 1.00 87.56 83 THR A C 1
ATOM 679 O O . THR A 1 83 ? -2.478 -6.689 0.839 1.00 87.56 83 THR A O 1
ATOM 682 N N . TYR A 1 84 ? -4.140 -6.890 2.332 1.00 85.62 84 TYR A N 1
ATOM 683 C CA . TYR A 1 84 ? -3.270 -7.150 3.478 1.00 85.62 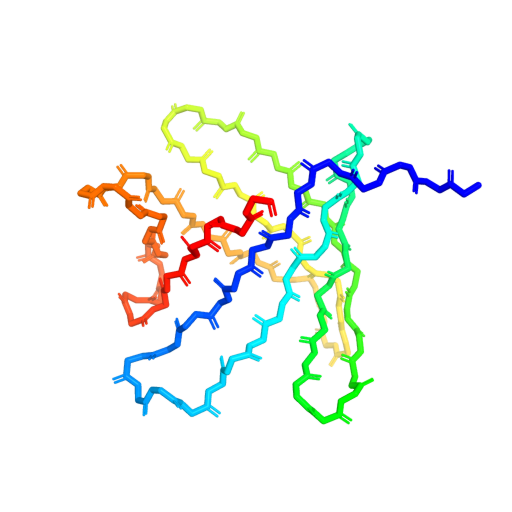84 TYR A CA 1
ATOM 684 C C . TYR A 1 84 ? -2.713 -8.577 3.430 1.00 85.62 84 TYR A C 1
ATOM 686 O O . TYR A 1 84 ? -3.472 -9.534 3.273 1.00 85.62 84 TYR A O 1
ATOM 694 N N . LEU A 1 85 ? -1.400 -8.710 3.606 1.00 81.69 85 LEU A N 1
ATOM 695 C CA . LEU A 1 85 ? -0.720 -9.977 3.842 1.00 81.69 85 LEU A CA 1
ATOM 696 C C . LEU A 1 85 ? -0.478 -10.132 5.350 1.00 81.69 85 LEU A C 1
ATOM 698 O O . LEU A 1 85 ? 0.068 -9.230 5.989 1.00 81.69 85 LEU A O 1
ATOM 702 N N . SER A 1 86 ? -0.929 -11.265 5.898 1.00 68.38 86 SER A N 1
ATOM 703 C CA . SER A 1 86 ? -0.793 -11.651 7.312 1.00 68.38 86 SER A CA 1
ATOM 704 C C . SER A 1 86 ? 0.649 -11.845 7.756 1.00 68.38 86 SER A C 1
ATOM 706 O O . SER A 1 86 ? 1.391 -12.468 6.961 1.00 68.38 86 SER A O 1
#

pLDDT: mean 83.66, std 10.09, range [49.16, 92.75]

Secondary structure (DSSP, 8-state):
-PPEEEEEEEE-TTS---EEEEEETTSEEEEE-TTS-EEEEEEEEETTEEEEEEEETTEEEEEEEEEETTEEEESSSTT-EEEEE-